Protein AF-A0A7R8CBG5-F1 (afdb_monomer)

Nearest PDB structures (foldseek):
  3wi6-assembly1_B  TM=8.043E-01  e=3.308E-01  Homo sapiens
  2wel-assembly1_A  TM=5.755E-01  e=1.445E-01  Homo sapiens
  4qp2-assembly1_A  TM=6.577E-01  e=1.183E+00  Homo sapiens
  4qp6-assembly1_A  TM=4.883E-01  e=2.385E+00  Homo sapiens
  5nzz-assembly4_G  TM=4.350E-01  e=2.238E+00  Mus musculus

Organism: Lepeophtheirus salmonis (NCBI:txid72036)

Solvent-accessible surface area (backbone atoms only — not comparable to full-atom values): 6824 Å² total; per-residue (Å²): 117,71,66,60,57,51,52,54,47,35,64,76,66,63,68,75,84,74,61,78,51,89,94,57,51,71,54,68,52,54,54,50,53,52,52,37,61,63,38,83,54,74,87,78,25,60,47,71,80,56,53,65,69,34,79,72,40,64,85,65,84,54,82,91,52,55,88,76,52,87,69,98,72,76,90,81,67,91,49,98,81,56,52,71,92,40,62,74,57,28,64,77,68,74,47,90,71,79,74,81,86,126

Secondary structure (DSSP, 8-state):
-HHHHHHHHHHHTT-PPPP-STTTPPPHHHHHHHHHHS-SSTTTS--HHHHTTSGGGTT---STTGGGSPPS-----SSTT--TT-HHHHHHTT--------

pLDDT: mean 87.2, std 12.93, range [38.97, 98.19]

Radius of gyration: 19.26 Å; Cα contacts (8 Å, |Δi|>4): 47; chains: 1; bounding box: 40×36×47 Å

Mean predicted aligned error: 7.71 Å

InterPro domains:
  IPR000961 AGC-kinase, C-terminal [PS51285] (59-102)
  IPR011009 Protein kinase-like domain superfamily [SSF56112] (8-94)
  IPR050236 Serine/threonine-protein kinases, AGC [PTHR24356] (8-87)

Sequence (102 aa):
MKHLKLCLKNILELRLEWPEEENEVLPDEVIHAITSLLTLDPSARAKFPELKQMPLF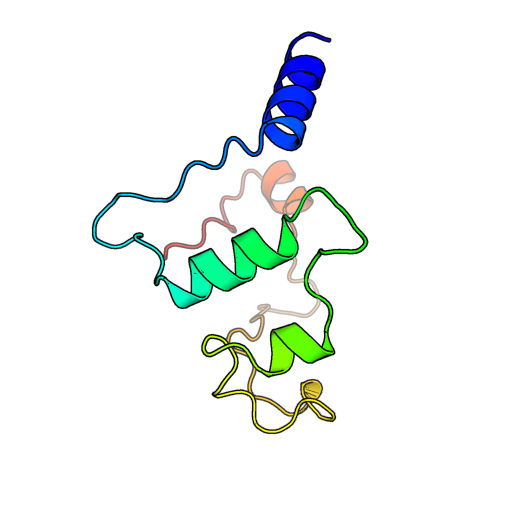KDIKNWDNLQESETPFVPQPDNEHDTGYFESRNHLQHLKVSQFDI

Foldseek 3Di:
DVVVVVVVVCLVVVVDDADPPPVRHDDPLVVVLVVLQSDPPPVSRDDPVRSCPGPVNVVVPDPPPPVPDDDPDDDDAPDPPGCLVPVVVCVVVVHDSPPDDD

Structure (mmCIF, N/CA/C/O backbone):
data_AF-A0A7R8CBG5-F1
#
_entry.id   AF-A0A7R8CBG5-F1
#
loop_
_atom_site.group_PDB
_atom_site.id
_atom_site.type_symbol
_atom_site.label_atom_id
_atom_site.label_alt_id
_atom_site.label_comp_id
_atom_site.label_asym_id
_atom_site.label_entity_id
_atom_site.label_seq_id
_atom_site.pdbx_PDB_ins_code
_atom_site.Cartn_x
_atom_site.Cartn_y
_atom_site.Cartn_z
_atom_site.occupancy
_atom_site.B_iso_or_equiv
_atom_site.auth_seq_id
_atom_site.auth_comp_id
_atom_site.auth_asym_id
_atom_site.auth_atom_id
_atom_site.pdbx_PDB_model_num
ATOM 1 N N . MET A 1 1 ? -18.402 20.738 -4.546 1.00 62.00 1 MET A N 1
ATOM 2 C CA . MET A 1 1 ? -18.549 20.586 -3.073 1.00 62.00 1 MET A CA 1
ATOM 3 C C . MET A 1 1 ? -19.195 19.272 -2.609 1.00 62.00 1 MET A C 1
ATOM 5 O O . MET A 1 1 ? -18.726 18.741 -1.613 1.00 62.00 1 MET A O 1
ATOM 9 N N . LYS A 1 2 ? -20.239 18.724 -3.262 1.00 71.81 2 LYS A N 1
ATOM 10 C CA . LYS A 1 2 ? -20.901 17.471 -2.815 1.00 71.81 2 LYS A CA 1
ATOM 11 C C . LYS A 1 2 ? -19.990 16.227 -2.857 1.00 71.81 2 LYS A C 1
ATOM 13 O O . LYS A 1 2 ? -19.988 15.460 -1.903 1.00 71.81 2 LYS A O 1
ATOM 18 N N . HIS A 1 3 ? -19.164 16.083 -3.896 1.00 76.31 3 HIS A N 1
ATOM 19 C CA . HIS A 1 3 ? -18.261 14.932 -4.064 1.00 76.31 3 HIS A CA 1
ATOM 20 C C . HIS A 1 3 ? -17.185 14.821 -2.971 1.00 76.31 3 HIS A C 1
ATOM 22 O O . HIS A 1 3 ? -16.938 13.733 -2.466 1.00 76.31 3 HIS A O 1
ATOM 28 N N . LEU A 1 4 ? -16.614 15.948 -2.527 1.00 84.56 4 LEU A N 1
ATOM 29 C CA . LEU A 1 4 ? -15.628 15.956 -1.439 1.00 84.56 4 LEU A CA 1
ATOM 30 C C . LEU A 1 4 ? -16.234 15.481 -0.111 1.00 84.56 4 LEU A C 1
ATOM 32 O O . LEU A 1 4 ? -15.621 14.699 0.606 1.00 84.56 4 LEU A O 1
ATOM 36 N N . LYS A 1 5 ? -17.461 15.920 0.198 1.00 87.19 5 LYS A N 1
ATOM 37 C CA . LYS A 1 5 ? -18.168 15.488 1.413 1.00 87.19 5 LYS A CA 1
ATOM 38 C C . LYS A 1 5 ? -18.434 13.982 1.413 1.00 87.19 5 LYS A C 1
ATOM 40 O O . LYS A 1 5 ? -18.320 13.358 2.459 1.00 87.19 5 LYS A O 1
ATOM 45 N N . LEU A 1 6 ? -18.770 13.415 0.253 1.00 89.12 6 LEU A N 1
ATOM 46 C CA . LEU A 1 6 ? -18.974 11.974 0.110 1.00 89.12 6 LEU A CA 1
ATOM 47 C C . LEU A 1 6 ? -17.663 11.197 0.293 1.00 89.12 6 LEU A C 1
ATOM 49 O O . LEU A 1 6 ? -17.637 10.242 1.056 1.00 89.12 6 LEU A O 1
ATOM 53 N N . CYS A 1 7 ? -16.571 11.647 -0.330 1.00 88.81 7 CYS A N 1
ATOM 54 C CA . CYS A 1 7 ? -15.258 11.013 -0.189 1.00 88.81 7 CYS A CA 1
ATOM 55 C C . CYS A 1 7 ? -14.796 10.963 1.278 1.00 88.81 7 CYS A C 1
ATOM 57 O O . CYS A 1 7 ? -14.468 9.898 1.794 1.00 88.81 7 CYS A O 1
ATOM 59 N N . LEU A 1 8 ? -14.869 12.095 1.987 1.00 92.88 8 LEU A N 1
ATOM 60 C CA . LEU A 1 8 ? -14.508 12.154 3.407 1.00 92.88 8 LEU A CA 1
ATOM 61 C C . LEU A 1 8 ? -15.387 11.239 4.265 1.00 92.88 8 LEU A C 1
ATOM 63 O O . LEU A 1 8 ? -14.884 10.582 5.171 1.00 92.88 8 LEU A O 1
ATOM 67 N N . LYS A 1 9 ? -16.688 11.168 3.963 1.00 94.75 9 LYS A N 1
ATOM 68 C CA . LYS A 1 9 ? -17.603 10.254 4.648 1.00 94.75 9 LYS A CA 1
ATOM 69 C C . LYS A 1 9 ? -17.188 8.794 4.444 1.00 94.75 9 LYS A C 1
ATOM 71 O O . LYS A 1 9 ? -17.140 8.056 5.418 1.00 94.75 9 LYS A O 1
ATOM 76 N N . ASN A 1 10 ? -16.848 8.397 3.218 1.00 94.19 10 ASN A N 1
ATOM 77 C CA . ASN A 1 10 ? -16.421 7.027 2.923 1.00 94.19 10 ASN A CA 1
ATOM 78 C C . ASN A 1 10 ? -15.148 6.647 3.688 1.00 94.19 10 ASN A C 1
ATOM 80 O O . ASN A 1 10 ? -15.085 5.552 4.238 1.00 94.19 10 ASN A O 1
ATOM 84 N N . ILE A 1 11 ? -14.177 7.564 3.776 1.00 94.38 11 ILE A N 1
ATOM 85 C CA . ILE A 1 11 ? -12.936 7.361 4.538 1.00 94.38 11 ILE A CA 1
ATOM 86 C C . ILE A 1 11 ? -13.243 7.164 6.027 1.00 94.38 11 ILE A C 1
ATOM 88 O O . ILE A 1 11 ? -12.772 6.208 6.634 1.00 94.38 11 ILE A O 1
ATOM 92 N N . LEU A 1 12 ? -14.041 8.059 6.616 1.00 94.81 12 LEU A N 1
ATOM 93 C CA . LEU A 1 12 ? -14.350 8.021 8.049 1.00 94.81 12 LEU A CA 1
ATOM 94 C C . LEU A 1 12 ? -15.219 6.820 8.441 1.00 94.81 12 LEU A C 1
ATOM 96 O O . LEU A 1 12 ? -15.119 6.341 9.565 1.00 94.81 12 LEU A O 1
ATOM 100 N N . GLU A 1 13 ? -16.063 6.339 7.530 1.00 95.38 13 GLU A N 1
ATOM 101 C CA . GLU A 1 13 ? -16.918 5.166 7.742 1.00 95.38 13 GLU A CA 1
ATOM 102 C C . GLU A 1 13 ? -16.260 3.850 7.295 1.00 95.38 13 GLU A C 1
ATOM 104 O O . GLU A 1 13 ? -16.904 2.810 7.392 1.00 95.38 13 GLU A O 1
ATOM 109 N N . LEU A 1 14 ? -15.013 3.880 6.800 1.00 93.88 14 LEU A N 1
ATOM 110 C CA . LEU A 1 14 ? -14.315 2.725 6.218 1.00 93.88 14 LEU A CA 1
ATOM 111 C C . LEU A 1 14 ? -15.187 1.945 5.218 1.00 93.88 14 LEU A C 1
ATOM 113 O O . LEU A 1 14 ? -15.215 0.714 5.225 1.00 93.88 14 LEU A O 1
ATOM 117 N N . ARG A 1 15 ? -15.918 2.659 4.353 1.00 94.06 15 ARG A N 1
ATOM 118 C CA . ARG A 1 15 ? -16.713 2.034 3.286 1.00 94.06 15 ARG A CA 1
ATOM 119 C C . ARG A 1 15 ? -15.787 1.512 2.192 1.00 94.06 15 ARG A C 1
ATOM 121 O O . ARG A 1 15 ? -15.570 2.191 1.191 1.00 94.06 15 ARG A O 1
ATOM 128 N N . LEU A 1 16 ? -15.216 0.340 2.437 1.00 91.62 16 LEU A N 1
ATOM 129 C CA . LEU A 1 16 ? -14.404 -0.408 1.490 1.00 91.62 16 LEU A CA 1
ATOM 130 C C . LEU A 1 16 ? -15.306 -1.368 0.721 1.00 91.62 16 LEU A C 1
ATOM 132 O O . LEU A 1 16 ? -16.095 -2.099 1.318 1.00 91.62 16 LEU A O 1
ATOM 136 N N . GLU A 1 17 ? -15.175 -1.346 -0.597 1.00 91.44 17 GLU A N 1
ATOM 137 C CA . GLU A 1 17 ? -15.757 -2.337 -1.494 1.00 91.44 17 GLU A CA 1
ATOM 138 C C . GLU A 1 17 ? -14.615 -3.263 -1.907 1.00 91.44 17 GLU A C 1
ATOM 140 O O . GLU A 1 17 ? -13.584 -2.798 -2.397 1.00 91.44 17 GLU A O 1
ATOM 145 N N . TRP A 1 18 ? -14.764 -4.554 -1.630 1.00 92.94 18 TRP A N 1
ATOM 146 C CA . TRP A 1 18 ? -13.790 -5.560 -2.036 1.00 92.94 18 TRP A CA 1
ATOM 147 C C . TRP A 1 18 ? -14.214 -6.158 -3.374 1.00 92.94 18 TRP A C 1
ATOM 149 O O . TRP A 1 18 ? -15.417 -6.287 -3.604 1.00 92.94 18 TRP A O 1
ATOM 159 N N . PRO A 1 19 ? -13.270 -6.532 -4.251 1.00 93.25 19 PRO A N 1
ATOM 160 C CA . PRO A 1 19 ? -13.615 -7.250 -5.468 1.00 93.25 19 PRO A CA 1
ATOM 161 C C . PRO A 1 19 ? -14.286 -8.585 -5.119 1.00 93.25 19 PRO A C 1
ATOM 163 O O . PRO A 1 19 ? -13.759 -9.359 -4.318 1.00 93.25 19 PRO A O 1
ATOM 166 N N . GLU A 1 20 ? -15.454 -8.837 -5.708 1.00 89.38 20 GLU A N 1
ATOM 167 C CA . GLU A 1 20 ? -16.231 -10.072 -5.512 1.00 89.38 20 GLU A CA 1
ATOM 168 C C . GLU A 1 20 ? -16.207 -10.981 -6.753 1.00 89.38 20 GLU A C 1
ATOM 170 O O . GLU A 1 20 ? -16.683 -12.115 -6.700 1.00 89.38 20 GLU A O 1
ATOM 175 N N . GLU A 1 21 ? -15.663 -10.501 -7.877 1.00 91.31 21 GLU A N 1
ATOM 176 C CA . GLU A 1 21 ? -15.538 -11.293 -9.101 1.00 91.31 21 GLU A CA 1
ATOM 177 C C . GLU A 1 21 ? -14.541 -12.438 -8.892 1.00 91.31 21 GLU A C 1
ATOM 179 O O . GLU A 1 21 ? -13.465 -12.230 -8.342 1.00 91.31 21 GLU A O 1
ATOM 184 N N . GLU A 1 22 ? -14.885 -13.652 -9.337 1.00 78.62 22 GLU A N 1
ATOM 185 C CA . GLU A 1 22 ? -14.185 -14.901 -8.977 1.00 78.62 22 GLU A CA 1
ATOM 186 C C . GLU A 1 22 ? -12.666 -14.871 -9.240 1.00 78.62 22 GLU A C 1
ATOM 188 O O . GLU A 1 22 ? -11.900 -15.446 -8.471 1.00 78.62 22 GLU A O 1
ATOM 193 N N . ASN A 1 23 ? -12.222 -14.150 -10.275 1.00 80.62 23 ASN A N 1
ATOM 194 C CA . ASN A 1 23 ? -10.803 -14.008 -10.627 1.00 80.62 23 ASN A CA 1
ATOM 195 C C . ASN A 1 23 ? -10.114 -12.783 -9.995 1.00 80.62 23 ASN A C 1
ATOM 197 O O . ASN A 1 23 ? -8.915 -12.595 -10.185 1.00 80.62 23 ASN A O 1
ATOM 201 N N . GLU A 1 24 ? -10.852 -11.956 -9.256 1.00 87.31 24 GLU A N 1
ATOM 202 C CA . GLU A 1 24 ? -10.366 -10.725 -8.624 1.00 87.31 24 GLU A CA 1
ATOM 203 C C . GLU A 1 24 ? -10.457 -10.764 -7.091 1.00 87.31 24 GLU A C 1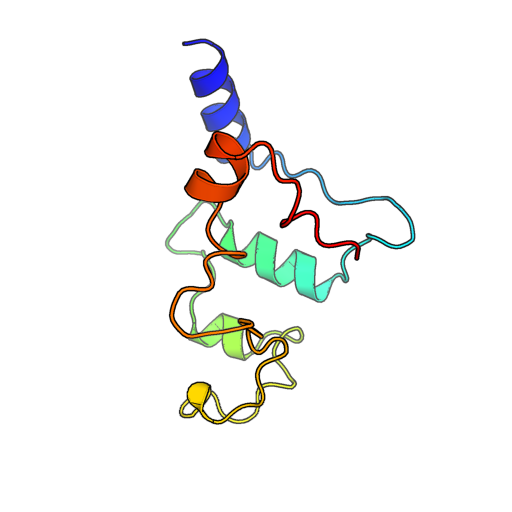
ATOM 205 O O . GLU A 1 24 ? -9.915 -9.878 -6.423 1.00 87.31 24 GLU A O 1
ATOM 210 N N . VAL A 1 25 ? -11.113 -11.786 -6.517 1.00 92.94 25 VAL A N 1
ATOM 211 C CA . VAL A 1 25 ? -11.227 -11.955 -5.061 1.00 92.94 25 VAL A CA 1
ATOM 212 C C . VAL A 1 25 ? -9.840 -11.972 -4.426 1.00 92.94 25 VAL A C 1
ATOM 214 O O . VAL A 1 25 ? -8.979 -12.797 -4.742 1.00 92.94 25 VAL A O 1
ATOM 217 N N . LEU A 1 26 ? -9.635 -11.061 -3.477 1.00 94.69 26 LEU A N 1
ATOM 218 C CA . LEU A 1 26 ? -8.367 -10.937 -2.775 1.00 94.69 26 LEU A CA 1
ATOM 219 C C . LEU A 1 26 ? -8.240 -12.011 -1.680 1.00 94.69 26 LEU A C 1
ATOM 221 O O . LEU A 1 26 ? -9.191 -12.228 -0.927 1.00 94.69 26 LEU A O 1
ATOM 225 N N . PRO A 1 27 ? -7.058 -12.632 -1.515 1.00 95.06 27 PRO A N 1
ATOM 226 C CA . PRO A 1 27 ? -6.795 -13.535 -0.399 1.00 95.06 27 PRO A CA 1
ATOM 227 C C . PRO A 1 27 ? -6.981 -12.862 0.970 1.00 95.06 27 PRO A C 1
ATOM 229 O O . PRO A 1 27 ? -6.649 -11.687 1.144 1.00 95.06 27 PRO A O 1
ATOM 232 N N . ASP A 1 28 ? -7.395 -13.628 1.983 1.00 95.88 28 ASP A N 1
ATOM 233 C CA . ASP A 1 28 ? -7.611 -13.126 3.352 1.00 95.88 28 ASP A CA 1
ATOM 234 C C . ASP A 1 28 ? -6.384 -12.409 3.936 1.00 95.88 28 ASP A C 1
ATOM 236 O O . ASP A 1 28 ? -6.512 -11.408 4.638 1.00 95.88 28 ASP A O 1
ATOM 240 N N . GLU A 1 29 ? -5.176 -12.888 3.631 1.00 96.88 29 GLU A N 1
ATOM 241 C CA . GLU A 1 29 ? -3.923 -12.268 4.077 1.00 96.88 29 GLU A CA 1
ATOM 242 C C . GLU A 1 29 ? -3.693 -10.874 3.466 1.00 96.88 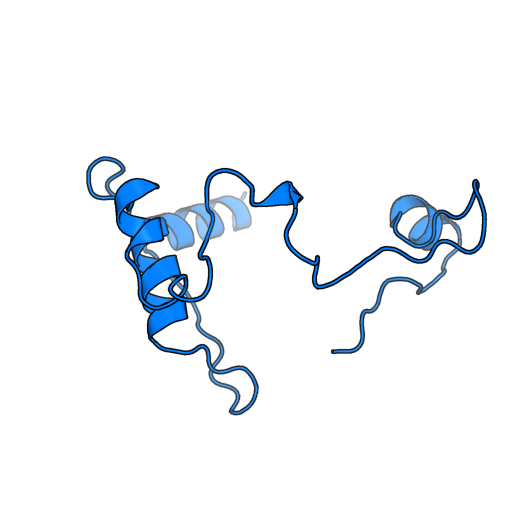29 GLU A C 1
ATOM 244 O O . GLU A 1 29 ? -3.144 -9.995 4.136 1.00 96.88 29 GLU A O 1
ATOM 249 N N . VAL A 1 30 ? -4.185 -10.637 2.244 1.00 96.62 30 VAL A N 1
ATOM 250 C CA . VAL A 1 30 ? -4.182 -9.322 1.584 1.00 96.62 30 VAL A CA 1
ATOM 251 C C . VAL A 1 30 ? -5.195 -8.400 2.258 1.00 96.62 30 VAL A C 1
ATOM 253 O O . VAL A 1 30 ? -4.843 -7.292 2.668 1.00 96.62 30 VAL A O 1
ATOM 256 N N . ILE A 1 31 ? -6.431 -8.873 2.447 1.00 96.56 31 ILE A N 1
ATOM 257 C CA . ILE A 1 31 ? -7.488 -8.125 3.144 1.00 96.56 31 ILE A CA 1
ATOM 258 C C . ILE A 1 31 ? -7.040 -7.748 4.560 1.00 96.56 31 ILE A C 1
ATOM 260 O O . ILE A 1 31 ? -7.212 -6.606 4.994 1.00 96.56 31 ILE A O 1
ATOM 264 N N . HIS A 1 32 ? -6.413 -8.678 5.279 1.00 97.19 32 HIS A N 1
ATOM 265 C CA . HIS A 1 32 ? -5.902 -8.452 6.625 1.00 97.19 32 HIS A CA 1
ATOM 266 C C . HIS A 1 32 ? -4.819 -7.367 6.659 1.00 97.19 32 HIS A C 1
ATOM 268 O O . HIS A 1 32 ? -4.874 -6.471 7.505 1.00 97.19 32 HIS A O 1
ATOM 274 N N . ALA A 1 33 ? -3.858 -7.396 5.734 1.00 97.94 33 ALA A N 1
ATOM 275 C CA . ALA A 1 33 ? -2.816 -6.377 5.671 1.00 97.94 33 ALA A CA 1
ATOM 276 C C . ALA A 1 33 ? -3.396 -4.988 5.351 1.00 97.94 33 ALA A C 1
ATOM 278 O O . ALA A 1 33 ? -3.067 -4.010 6.027 1.00 97.94 33 ALA A O 1
ATOM 279 N N . ILE A 1 34 ? -4.308 -4.902 4.373 1.00 97.25 34 ILE A N 1
ATOM 280 C CA . ILE A 1 34 ? -4.952 -3.640 3.985 1.00 97.25 34 ILE A CA 1
ATOM 281 C C . ILE A 1 34 ? -5.779 -3.080 5.145 1.00 97.25 34 ILE A C 1
ATOM 283 O O . ILE A 1 34 ? -5.610 -1.922 5.519 1.00 97.25 34 ILE A O 1
ATOM 287 N N . THR A 1 35 ? -6.643 -3.889 5.759 1.00 97.00 35 THR A N 1
ATOM 288 C CA . THR A 1 35 ? -7.481 -3.438 6.884 1.00 97.00 35 THR A CA 1
ATOM 289 C C . THR A 1 35 ? -6.643 -2.984 8.078 1.00 97.00 35 THR A C 1
ATOM 291 O O . THR A 1 35 ? -6.949 -1.953 8.673 1.00 97.00 35 THR A O 1
ATOM 294 N N . SER A 1 36 ? -5.533 -3.669 8.367 1.00 97.75 36 SER A N 1
ATOM 295 C CA . SER A 1 36 ? -4.603 -3.289 9.439 1.00 97.75 36 SER A CA 1
ATOM 296 C C . SER A 1 36 ? -3.893 -1.950 9.180 1.00 97.75 36 SER A C 1
ATOM 298 O O . SER A 1 36 ? -3.634 -1.183 10.113 1.00 97.75 36 SER A O 1
ATOM 300 N N . LEU A 1 37 ? -3.594 -1.643 7.912 1.00 97.62 37 LEU A N 1
ATOM 301 C CA . LEU A 1 37 ? -3.043 -0.353 7.480 1.00 97.62 37 LEU A CA 1
ATOM 302 C C . LEU A 1 37 ? -4.095 0.766 7.466 1.00 97.62 37 LEU A C 1
ATOM 304 O O . LEU A 1 37 ? -3.756 1.932 7.670 1.00 97.62 37 LEU A O 1
ATOM 308 N N . LEU A 1 38 ? -5.364 0.427 7.240 1.00 97.12 38 LEU A N 1
ATOM 309 C CA . LEU A 1 38 ? -6.480 1.374 7.185 1.00 97.12 38 LE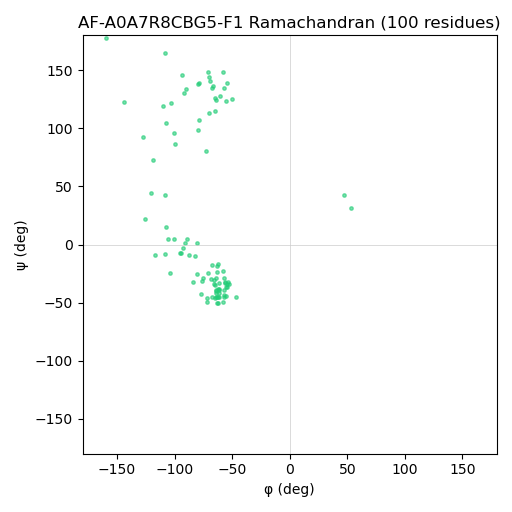U A CA 1
ATOM 310 C C . LEU A 1 38 ? -7.147 1.626 8.546 1.00 97.12 38 LEU A C 1
ATOM 312 O O . LEU A 1 38 ? -8.114 2.384 8.616 1.00 97.12 38 LEU A O 1
ATOM 316 N N . THR A 1 39 ? -6.618 1.065 9.637 1.00 97.50 39 THR A N 1
ATOM 317 C CA . THR A 1 39 ? -7.085 1.345 11.001 1.00 97.50 39 THR A CA 1
ATOM 318 C C . THR A 1 39 ? -7.175 2.854 11.260 1.00 97.50 39 THR A C 1
ATOM 320 O O . THR A 1 39 ? -6.204 3.608 11.080 1.00 97.50 39 THR A O 1
ATOM 323 N N . LEU A 1 40 ? -8.368 3.294 11.686 1.00 96.06 40 LEU A N 1
ATOM 324 C CA . LEU A 1 40 ? -8.693 4.708 11.897 1.00 96.06 40 LEU A CA 1
ATOM 325 C C . LEU A 1 40 ? -7.838 5.337 12.995 1.00 96.06 40 LEU A C 1
ATOM 327 O O . LEU A 1 40 ? -7.317 6.431 12.791 1.00 96.06 40 LEU A O 1
ATOM 331 N N . ASP A 1 41 ? -7.676 4.643 14.124 1.00 97.06 41 ASP A N 1
ATOM 332 C CA . ASP A 1 41 ? -6.784 5.071 15.199 1.00 97.06 41 ASP A CA 1
ATOM 333 C C . ASP A 1 41 ? -5.319 4.920 14.749 1.00 97.06 41 ASP A C 1
ATOM 335 O O . ASP A 1 41 ? -4.839 3.794 14.586 1.00 97.06 41 ASP A O 1
ATOM 339 N N . PRO A 1 42 ? -4.570 6.025 14.571 1.00 96.75 42 PRO A N 1
ATOM 340 C CA . PRO A 1 42 ? -3.178 5.958 14.137 1.00 96.75 42 PRO A CA 1
ATOM 341 C C . PRO A 1 42 ? -2.266 5.231 15.131 1.00 96.75 42 PRO A C 1
ATOM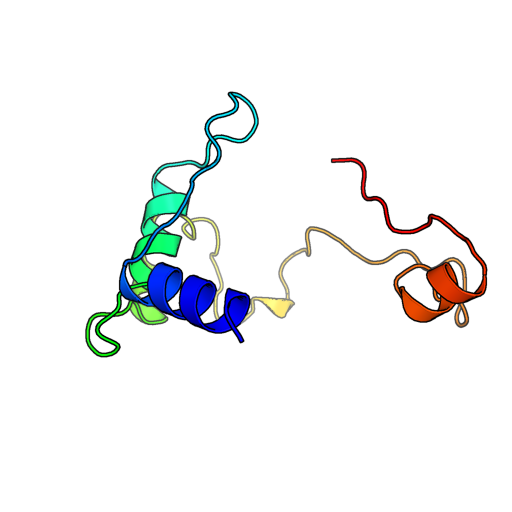 343 O O . PRO A 1 42 ? -1.207 4.746 14.737 1.00 96.75 42 PRO A O 1
ATOM 346 N N . SER A 1 43 ? -2.640 5.170 16.413 1.00 97.25 43 SER A N 1
ATOM 347 C CA . SER A 1 43 ? -1.850 4.489 17.440 1.00 97.25 43 SER A CA 1
ATOM 348 C C . SER A 1 43 ? -1.973 2.964 17.363 1.00 97.25 43 SER A C 1
ATOM 350 O O . SER A 1 43 ? -0.991 2.274 17.642 1.00 97.25 43 SER A O 1
ATOM 352 N N . ALA A 1 44 ? -3.134 2.471 16.918 1.00 97.31 44 ALA A N 1
ATOM 353 C CA . ALA A 1 44 ? -3.441 1.057 16.703 1.00 97.31 44 ALA A CA 1
ATOM 354 C C . ALA A 1 44 ? -3.197 0.588 15.256 1.00 97.31 44 ALA A C 1
ATOM 356 O O . ALA A 1 44 ? -3.326 -0.597 14.956 1.00 97.31 44 ALA A O 1
ATOM 357 N N . ARG A 1 45 ? -2.882 1.509 14.338 1.00 98.19 45 ARG A N 1
ATOM 358 C CA . ARG A 1 45 ? -2.571 1.190 12.942 1.00 98.19 45 ARG A CA 1
ATOM 359 C C . ARG A 1 45 ? -1.274 0.406 12.832 1.00 98.19 45 ARG A C 1
ATOM 361 O O . ARG A 1 45 ? -0.277 0.786 13.450 1.00 98.19 45 ARG A O 1
ATOM 368 N N . ALA A 1 46 ? -1.293 -0.625 11.986 1.00 98.00 46 ALA A N 1
ATOM 369 C CA . ALA A 1 46 ? -0.146 -1.494 11.806 1.00 98.00 46 ALA A CA 1
ATOM 370 C C . ALA A 1 46 ? 1.104 -0.716 11.377 1.00 98.00 46 ALA A C 1
ATOM 372 O O . ALA A 1 46 ? 1.068 0.137 10.483 1.00 98.00 46 ALA A O 1
ATOM 373 N N . LYS A 1 47 ? 2.223 -1.032 12.022 1.00 97.69 47 LYS A N 1
ATOM 374 C CA . LYS A 1 47 ? 3.541 -0.443 11.775 1.00 97.69 47 LYS A CA 1
ATOM 375 C C . LYS A 1 47 ? 4.452 -1.451 11.100 1.00 97.69 47 LYS A C 1
ATOM 377 O O . LYS A 1 47 ? 4.224 -2.656 11.131 1.00 97.69 47 LYS A O 1
ATOM 382 N N . PHE A 1 48 ? 5.557 -0.957 10.552 1.00 95.44 48 PHE A N 1
ATOM 383 C CA . PHE A 1 48 ? 6.528 -1.780 9.831 1.00 95.44 48 PHE A CA 1
ATOM 384 C C . PHE A 1 48 ? 6.932 -3.090 10.545 1.00 95.44 48 PHE A C 1
ATOM 386 O O . PHE A 1 48 ? 6.908 -4.130 9.890 1.00 95.44 48 PHE A O 1
ATOM 393 N N . PRO A 1 49 ? 7.234 -3.122 11.862 1.00 95.69 49 PRO A N 1
ATOM 394 C CA . PRO A 1 49 ? 7.582 -4.376 12.537 1.00 95.69 49 PRO A CA 1
ATOM 395 C C . PRO A 1 49 ? 6.471 -5.431 12.528 1.00 95.69 49 PRO A C 1
ATOM 397 O O . PRO A 1 49 ? 6.777 -6.620 12.491 1.00 95.69 49 PRO A O 1
ATOM 400 N N . GLU A 1 50 ? 5.209 -5.007 12.571 1.00 96.25 50 GLU A N 1
ATOM 401 C CA . GLU A 1 50 ? 4.037 -5.888 12.541 1.00 96.25 50 GLU A CA 1
ATOM 402 C C . GLU A 1 50 ? 3.787 -6.381 11.114 1.00 96.25 50 GLU A C 1
ATOM 404 O O . GLU A 1 50 ? 3.586 -7.574 10.910 1.00 96.25 50 GLU A O 1
ATOM 409 N N . LEU A 1 51 ? 3.909 -5.492 10.119 1.00 95.50 51 LEU A N 1
ATOM 410 C CA . LEU A 1 51 ? 3.776 -5.848 8.702 1.00 95.50 51 LEU A CA 1
ATOM 411 C C . LEU A 1 51 ? 4.770 -6.943 8.306 1.00 95.50 51 LEU A C 1
ATOM 413 O O . LEU A 1 51 ? 4.373 -7.929 7.698 1.00 95.50 51 LEU A O 1
ATOM 417 N N . LYS A 1 52 ? 6.039 -6.839 8.723 1.00 95.31 52 LYS A N 1
ATOM 418 C CA . LYS A 1 52 ? 7.065 -7.857 8.424 1.00 95.31 52 LYS A CA 1
ATOM 419 C C . LYS A 1 52 ? 6.719 -9.267 8.913 1.00 95.31 52 LYS A C 1
ATOM 421 O O . LYS A 1 52 ? 7.296 -10.231 8.425 1.00 95.31 52 LYS A O 1
ATOM 426 N N . GLN A 1 53 ? 5.840 -9.382 9.906 1.00 95.44 53 GLN A N 1
ATOM 427 C CA . GLN A 1 53 ? 5.435 -10.655 10.502 1.00 95.44 53 GLN A CA 1
ATOM 428 C C . GLN A 1 53 ? 4.149 -11.218 9.880 1.00 95.44 53 GLN A C 1
ATOM 430 O O . GLN A 1 53 ? 3.763 -12.339 10.207 1.00 95.44 53 GLN A O 1
ATOM 435 N N . MET A 1 54 ? 3.470 -10.465 9.009 1.00 97.56 54 MET A N 1
ATOM 436 C CA . MET A 1 54 ? 2.223 -10.918 8.398 1.00 97.56 54 MET A CA 1
ATOM 437 C C . MET A 1 54 ? 2.474 -12.050 7.389 1.00 97.56 54 MET A C 1
ATOM 439 O O . MET A 1 54 ? 3.456 -11.990 6.643 1.00 97.56 54 MET A O 1
ATOM 443 N N . PRO A 1 55 ? 1.557 -13.034 7.285 1.00 96.88 55 PRO A N 1
ATOM 444 C CA . PRO A 1 55 ? 1.657 -14.125 6.313 1.00 96.88 55 PRO A CA 1
ATOM 445 C C . PRO A 1 55 ? 1.853 -13.653 4.870 1.00 96.88 55 PRO A C 1
ATOM 447 O O . PRO A 1 55 ? 2.613 -14.274 4.130 1.00 96.88 55 PRO A O 1
ATOM 450 N N . LEU A 1 56 ? 1.247 -12.514 4.516 1.00 97.31 56 LEU A N 1
ATOM 451 C CA . LEU A 1 56 ? 1.361 -11.892 3.197 1.00 97.31 56 LEU A CA 1
ATOM 452 C C . LEU A 1 56 ? 2.816 -11.651 2.764 1.00 97.31 56 LEU A C 1
ATOM 454 O O . LEU A 1 56 ? 3.133 -11.745 1.584 1.00 97.31 56 LEU A O 1
ATOM 458 N N . PHE A 1 57 ? 3.712 -11.344 3.706 1.00 95.06 57 PHE A N 1
ATOM 459 C CA . PHE A 1 57 ? 5.098 -10.982 3.404 1.00 95.06 57 PHE A CA 1
ATOM 460 C C . PHE A 1 57 ? 6.109 -12.074 3.773 1.00 95.06 57 PHE A C 1
ATOM 462 O O . PHE A 1 57 ? 7.311 -11.811 3.816 1.00 95.06 57 PHE A O 1
ATOM 469 N N . LYS A 1 58 ? 5.648 -13.307 4.026 1.00 93.88 58 LYS A N 1
ATOM 470 C CA . LYS A 1 58 ? 6.495 -14.437 4.457 1.00 93.88 58 LYS A CA 1
ATOM 471 C C . LYS A 1 58 ? 7.646 -14.755 3.495 1.00 93.88 58 LYS A C 1
ATOM 473 O O . LYS A 1 58 ? 8.685 -15.251 3.928 1.00 93.88 58 LYS A O 1
ATOM 478 N N . ASP A 1 59 ? 7.469 -14.464 2.207 1.00 92.06 59 ASP A N 1
ATOM 479 C CA . ASP A 1 59 ? 8.458 -14.757 1.167 1.00 92.06 59 ASP A CA 1
ATOM 480 C C . ASP A 1 59 ? 9.558 -13.686 1.073 1.00 92.06 59 ASP A C 1
ATOM 482 O O . ASP A 1 59 ? 10.601 -13.908 0.452 1.00 92.06 59 ASP A O 1
ATOM 486 N N . ILE A 1 60 ? 9.390 -12.551 1.763 1.00 92.00 60 ILE A N 1
ATOM 487 C CA . ILE A 1 60 ? 10.421 -11.521 1.886 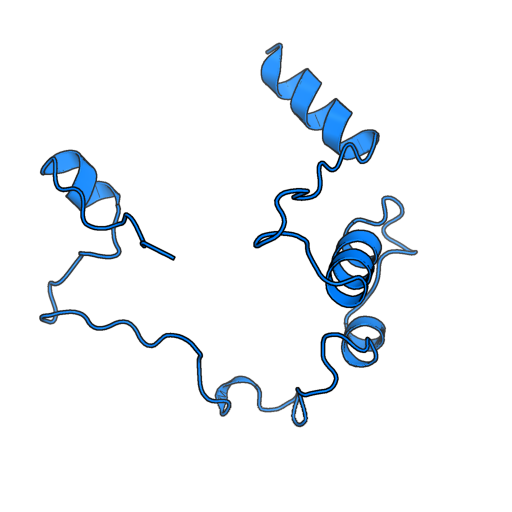1.00 92.00 60 ILE A CA 1
ATOM 488 C C . ILE A 1 60 ? 11.426 -11.946 2.959 1.00 92.00 60 ILE A C 1
ATOM 490 O O . ILE A 1 60 ? 11.227 -11.764 4.161 1.00 92.00 60 ILE A O 1
ATOM 494 N N . LYS A 1 61 ? 12.548 -12.510 2.504 1.00 85.88 61 LYS A N 1
ATOM 495 C CA . LYS A 1 61 ? 13.605 -13.041 3.381 1.00 85.88 61 LYS A CA 1
ATOM 496 C C . LYS A 1 61 ? 14.589 -11.982 3.872 1.00 85.88 61 LYS A C 1
ATOM 498 O O . LYS A 1 61 ? 15.117 -12.116 4.972 1.00 85.88 61 LYS A O 1
ATOM 503 N N . ASN A 1 62 ? 14.858 -10.957 3.064 1.00 91.00 62 ASN A N 1
ATOM 504 C CA . ASN A 1 62 ? 15.840 -9.921 3.376 1.00 91.00 62 ASN A CA 1
ATOM 505 C C . ASN A 1 62 ? 15.219 -8.527 3.241 1.00 91.00 62 ASN A C 1
ATOM 507 O O . ASN A 1 62 ? 15.212 -7.931 2.168 1.00 91.00 62 ASN A O 1
ATOM 511 N N . TRP A 1 63 ? 14.699 -8.020 4.357 1.00 92.00 63 TRP A N 1
ATOM 512 C CA . TRP A 1 63 ? 14.109 -6.684 4.435 1.00 92.00 63 TRP A CA 1
ATOM 513 C C . TRP A 1 63 ? 15.142 -5.557 4.349 1.00 92.00 63 TRP A C 1
ATOM 515 O O . TRP A 1 63 ? 14.783 -4.451 3.955 1.00 92.00 63 TRP A O 1
ATOM 525 N N . ASP A 1 64 ? 16.400 -5.829 4.705 1.00 92.94 64 ASP A N 1
ATOM 526 C CA . ASP A 1 64 ? 17.466 -4.823 4.709 1.00 92.94 64 ASP A CA 1
ATOM 527 C C . ASP A 1 64 ? 18.036 -4.597 3.297 1.00 92.94 64 ASP A C 1
ATOM 529 O O . ASP A 1 64 ? 18.495 -3.497 2.991 1.00 92.94 64 ASP A O 1
ATOM 533 N N . ASN A 1 65 ? 17.925 -5.598 2.409 1.00 91.19 65 ASN A N 1
ATOM 534 C CA . ASN A 1 65 ? 18.364 -5.506 1.012 1.00 91.19 65 ASN A CA 1
ATOM 535 C C . ASN A 1 65 ? 17.238 -5.727 -0.009 1.00 91.19 65 ASN A C 1
ATOM 537 O O . ASN A 1 65 ? 17.421 -6.427 -1.006 1.00 91.19 65 ASN A O 1
ATOM 541 N N . LEU A 1 66 ? 16.068 -5.122 0.202 1.00 90.75 66 LEU A N 1
ATOM 542 C CA . LEU A 1 66 ? 14.954 -5.234 -0.748 1.00 90.75 66 LEU A CA 1
ATOM 543 C C . LEU A 1 66 ? 15.327 -4.791 -2.172 1.00 90.75 66 LEU A C 1
ATOM 545 O O . LEU A 1 66 ? 14.845 -5.384 -3.133 1.00 90.75 66 L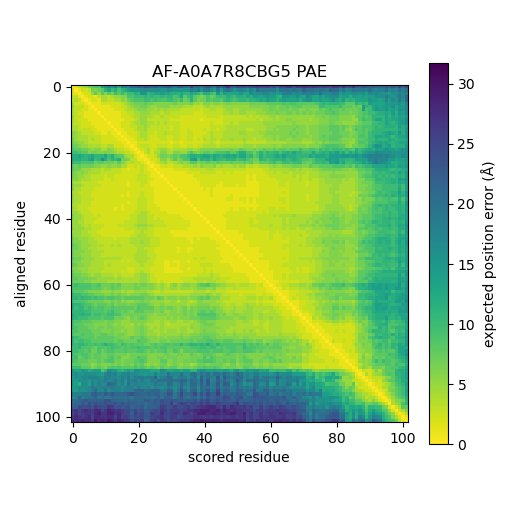EU A O 1
ATOM 549 N N . GLN A 1 67 ? 16.217 -3.807 -2.327 1.00 88.75 67 GLN A N 1
ATOM 550 C CA . GLN A 1 67 ? 16.679 -3.344 -3.643 1.00 88.75 67 GLN A CA 1
ATOM 551 C C . GLN A 1 67 ? 17.443 -4.399 -4.460 1.00 88.75 67 GLN A C 1
ATOM 553 O O . GLN A 1 67 ? 17.604 -4.224 -5.663 1.00 88.75 67 GLN A O 1
ATOM 558 N N . GLU A 1 68 ? 17.942 -5.461 -3.822 1.00 89.44 68 GLU A N 1
ATOM 559 C CA . GLU A 1 68 ? 18.643 -6.561 -4.500 1.00 89.44 68 GLU A CA 1
ATOM 560 C C . GLU A 1 68 ? 17.673 -7.647 -4.988 1.00 89.44 68 GLU A C 1
ATOM 562 O O . GLU A 1 68 ? 18.083 -8.562 -5.701 1.00 89.44 68 GLU A O 1
ATOM 567 N N . SER A 1 69 ? 16.395 -7.571 -4.597 1.00 88.19 69 SER A N 1
ATOM 568 C CA . SER A 1 69 ? 15.373 -8.509 -5.057 1.00 88.19 69 SER A CA 1
ATOM 569 C C . SER A 1 69 ? 15.025 -8.289 -6.529 1.00 88.19 69 SER A C 1
ATOM 571 O O . SER A 1 69 ? 15.083 -7.173 -7.050 1.00 88.19 69 SER A O 1
ATOM 573 N N . GLU A 1 70 ? 14.659 -9.374 -7.210 1.00 88.56 70 GLU A N 1
ATOM 574 C CA . GLU A 1 70 ? 14.159 -9.302 -8.577 1.00 88.56 70 GLU A CA 1
ATOM 575 C C . GLU A 1 70 ? 12.834 -8.532 -8.601 1.00 88.56 70 GLU A C 1
ATOM 577 O O . GLU A 1 70 ? 11.881 -8.865 -7.894 1.00 88.56 70 GLU A O 1
ATOM 582 N N . THR A 1 71 ? 12.775 -7.480 -9.414 1.00 87.81 71 THR A N 1
ATOM 583 C CA . THR A 1 71 ? 11.561 -6.685 -9.580 1.00 87.81 71 THR A CA 1
ATOM 584 C C . THR A 1 71 ? 10.590 -7.392 -10.523 1.00 87.81 71 THR A C 1
ATOM 586 O O . THR A 1 71 ? 11.018 -7.834 -11.590 1.00 87.81 71 THR A O 1
ATOM 589 N N . PRO A 1 72 ? 9.279 -7.412 -10.226 1.00 88.06 72 PRO A N 1
ATOM 590 C CA . PRO A 1 72 ? 8.287 -8.072 -11.079 1.00 88.06 72 PRO A CA 1
ATOM 591 C C . PRO A 1 72 ? 8.108 -7.381 -12.439 1.00 88.06 72 PRO A C 1
ATOM 593 O O . PRO A 1 72 ? 7.556 -7.969 -13.365 1.00 88.06 72 PRO A O 1
ATOM 596 N N . PHE A 1 73 ? 8.556 -6.130 -12.563 1.00 91.44 73 PHE A N 1
ATOM 597 C CA . PHE A 1 73 ? 8.450 -5.343 -13.779 1.00 91.44 73 PHE A CA 1
ATOM 598 C C . PHE A 1 73 ? 9.685 -4.461 -13.961 1.00 91.44 73 PHE A C 1
ATOM 600 O O . PHE A 1 73 ? 9.996 -3.625 -13.111 1.00 91.44 73 PHE A O 1
ATOM 607 N N . VAL A 1 74 ? 10.356 -4.633 -15.099 1.00 90.62 74 VAL A N 1
ATOM 608 C CA . VAL A 1 74 ? 11.430 -3.756 -15.571 1.00 90.62 74 VAL A CA 1
ATOM 609 C C . VAL A 1 74 ? 10.893 -2.995 -16.787 1.00 90.62 74 VAL A C 1
ATOM 611 O O . VAL A 1 74 ? 10.535 -3.646 -17.771 1.00 90.62 74 VAL A O 1
ATOM 614 N N . PRO A 1 75 ? 10.816 -1.650 -16.752 1.00 90.38 75 PRO A N 1
ATOM 615 C CA . PRO A 1 75 ? 10.391 -0.858 -17.903 1.00 90.38 75 PRO A CA 1
ATOM 616 C C . PRO A 1 75 ? 11.232 -1.164 -19.147 1.00 90.38 75 PRO A C 1
ATOM 618 O O . PRO A 1 75 ? 12.456 -1.267 -19.056 1.00 90.38 75 PRO A O 1
ATOM 621 N N . GLN A 1 76 ? 10.586 -1.258 -20.310 1.00 91.44 76 GLN A N 1
ATOM 622 C CA . GLN A 1 76 ? 11.243 -1.538 -21.592 1.00 91.44 76 GLN A CA 1
ATOM 623 C C . GLN A 1 76 ? 11.036 -0.375 -22.573 1.00 91.44 76 GLN A C 1
ATOM 625 O O . GLN A 1 76 ? 10.226 -0.497 -23.488 1.00 91.44 76 GLN A O 1
ATOM 630 N N . PRO A 1 77 ? 11.712 0.772 -22.371 1.00 91.75 77 PRO A N 1
ATOM 631 C CA . PRO A 1 77 ? 11.656 1.866 -23.330 1.00 91.75 77 PRO A CA 1
ATOM 632 C C . PRO A 1 77 ? 12.377 1.498 -24.635 1.00 91.75 77 PRO A C 1
ATOM 634 O O . PRO A 1 77 ? 13.470 0.930 -24.604 1.00 91.75 77 PRO A O 1
ATOM 637 N N . ASP A 1 78 ? 11.814 1.895 -25.774 1.00 89.38 78 ASP A N 1
ATOM 638 C CA . ASP A 1 78 ? 12.396 1.665 -27.102 1.00 89.38 78 ASP A CA 1
ATOM 639 C C . ASP A 1 78 ? 13.724 2.423 -27.298 1.00 89.38 78 ASP A C 1
ATOM 641 O O . ASP A 1 78 ? 14.625 1.963 -28.001 1.00 89.38 78 ASP A O 1
ATOM 645 N N . ASN A 1 79 ? 13.844 3.627 -26.720 1.00 92.25 79 ASN A N 1
ATOM 646 C CA . ASN A 1 79 ? 15.044 4.471 -26.765 1.00 92.25 79 ASN A CA 1
ATOM 647 C C . ASN A 1 79 ? 15.065 5.512 -25.627 1.00 92.25 79 ASN A C 1
ATOM 649 O O . ASN A 1 79 ? 14.117 5.633 -24.856 1.00 92.25 79 ASN A O 1
ATOM 653 N N . GLU A 1 80 ? 16.138 6.305 -25.540 1.00 90.69 80 GLU A N 1
ATOM 654 C CA . GLU A 1 80 ? 16.347 7.323 -24.491 1.00 90.69 80 GLU A CA 1
ATOM 655 C C . GLU A 1 80 ? 15.302 8.456 -24.456 1.00 90.69 80 GLU A C 1
ATOM 657 O O . GLU A 1 80 ? 15.191 9.170 -23.460 1.00 90.69 80 GLU A O 1
ATOM 662 N N . HIS A 1 81 ? 14.535 8.635 -25.532 1.00 88.56 81 HIS A N 1
ATOM 663 C CA . HIS A 1 81 ? 13.443 9.605 -25.630 1.00 88.56 81 HIS A CA 1
ATOM 664 C C . HIS A 1 81 ? 12.061 8.944 -25.568 1.00 88.56 81 HIS A C 1
ATOM 666 O O . HIS A 1 81 ? 11.037 9.620 -25.750 1.00 88.56 81 HIS A O 1
ATOM 672 N N . ASP A 1 82 ? 12.012 7.631 -25.334 1.00 84.88 82 ASP A N 1
ATOM 673 C CA . ASP A 1 82 ? 10.754 6.936 -25.163 1.00 84.88 82 ASP A CA 1
ATOM 674 C C . ASP A 1 82 ? 10.048 7.446 -23.904 1.00 84.88 82 ASP A C 1
ATOM 676 O O . ASP A 1 82 ? 10.584 7.522 -22.800 1.00 84.88 82 ASP A O 1
ATOM 680 N N . THR A 1 83 ? 8.810 7.859 -24.124 1.00 87.00 83 THR A N 1
ATOM 681 C CA . THR A 1 83 ? 7.923 8.467 -23.140 1.00 87.00 83 THR A CA 1
ATOM 682 C C . THR A 1 83 ? 6.600 7.705 -23.067 1.00 87.00 83 THR A C 1
ATOM 684 O O . THR A 1 83 ? 5.608 8.258 -22.603 1.00 87.00 83 THR A O 1
ATOM 687 N N . GLY A 1 84 ? 6.569 6.435 -23.491 1.00 82.62 84 GLY A N 1
ATOM 688 C CA . GLY A 1 84 ? 5.376 5.584 -23.487 1.00 82.62 84 GLY A CA 1
ATOM 689 C C . GLY A 1 84 ? 4.716 5.446 -22.110 1.00 82.62 84 GLY A C 1
ATOM 690 O O . GLY A 1 84 ? 3.488 5.423 -22.019 1.00 82.62 84 GLY A O 1
ATOM 691 N N . TYR A 1 85 ? 5.508 5.480 -21.033 1.00 86.75 85 TYR A N 1
ATOM 692 C CA . TYR A 1 85 ? 5.019 5.482 -19.647 1.00 86.75 85 TYR A CA 1
ATOM 693 C C . TYR A 1 85 ? 4.551 6.862 -19.133 1.00 86.75 85 TYR A C 1
ATOM 695 O O . TYR A 1 85 ? 4.145 6.977 -17.979 1.00 86.75 85 TYR A O 1
ATOM 703 N N . PHE A 1 86 ? 4.593 7.923 -19.951 1.00 86.69 86 PHE A N 1
ATOM 704 C CA . PHE A 1 86 ? 4.196 9.283 -19.569 1.00 86.69 86 PHE A CA 1
ATOM 705 C C . PHE A 1 86 ? 2.856 9.674 -20.221 1.00 86.69 86 PHE A C 1
ATOM 707 O O . PHE A 1 86 ? 2.793 10.046 -21.396 1.00 86.69 86 PHE A O 1
ATOM 714 N N . GLU A 1 87 ? 1.773 9.672 -19.436 1.00 77.56 87 GLU A N 1
ATOM 715 C CA . GLU A 1 87 ? 0.402 9.923 -19.921 1.00 77.56 87 GLU A CA 1
ATOM 716 C C . GLU A 1 87 ? 0.216 11.271 -20.636 1.00 77.56 87 GLU A C 1
ATOM 718 O O . GLU A 1 87 ? -0.476 11.340 -21.651 1.00 77.56 87 GLU A O 1
ATOM 723 N N . SER A 1 88 ? 0.846 12.351 -20.159 1.00 73.12 88 SER A N 1
ATOM 724 C CA . SER A 1 88 ? 0.663 13.700 -20.722 1.00 73.12 88 SER A CA 1
ATOM 725 C C . SER A 1 88 ? 0.952 13.768 -22.227 1.00 73.12 88 SER A C 1
ATOM 727 O O . SER A 1 88 ? 0.247 14.463 -22.960 1.00 73.12 88 SER A O 1
ATOM 729 N N . ARG A 1 89 ? 1.956 13.023 -22.711 1.00 67.81 89 ARG A N 1
ATOM 730 C CA . ARG A 1 89 ? 2.254 12.916 -24.146 1.00 67.81 89 ARG A CA 1
ATOM 731 C C . ARG A 1 89 ? 1.194 12.085 -24.865 1.00 67.81 89 ARG A C 1
ATOM 733 O O . ARG A 1 89 ? 0.719 12.507 -25.918 1.00 67.81 89 ARG A O 1
ATOM 740 N N . ASN A 1 90 ? 0.827 10.936 -24.298 1.00 67.44 90 ASN A N 1
ATOM 741 C CA . ASN A 1 90 ? -0.172 10.032 -24.867 1.00 67.44 90 ASN A CA 1
ATOM 742 C C . ASN A 1 90 ? -1.498 10.770 -25.113 1.00 67.44 90 ASN A C 1
ATOM 744 O O . ASN A 1 90 ? -2.046 10.709 -26.211 1.00 67.44 90 ASN A O 1
ATOM 748 N N . HIS A 1 91 ? -1.948 11.581 -24.151 1.00 71.81 91 HIS A N 1
ATOM 749 C CA . HIS A 1 91 ? -3.143 12.414 -24.299 1.00 71.81 91 HIS A CA 1
ATOM 750 C C . HIS A 1 91 ? -3.005 13.497 -25.379 1.00 71.81 91 HIS A C 1
ATOM 752 O O . HIS A 1 91 ? -3.913 13.645 -26.197 1.00 71.81 91 HIS A O 1
ATOM 758 N N . LEU A 1 92 ? -1.884 14.232 -25.416 1.00 74.12 92 LEU A N 1
ATOM 759 C CA . LEU A 1 92 ? -1.634 15.278 -26.422 1.00 74.12 92 LEU A CA 1
ATOM 760 C C . LEU A 1 92 ? -1.549 14.726 -27.851 1.00 74.12 92 LEU A C 1
ATOM 762 O O . LEU A 1 92 ? -1.853 15.438 -28.804 1.00 74.12 92 LEU A O 1
ATOM 766 N N . GLN A 1 93 ? -1.121 13.473 -27.999 1.00 72.25 93 GLN A N 1
ATOM 767 C CA . GLN A 1 93 ? -0.953 12.805 -29.290 1.00 72.25 93 GLN A CA 1
ATOM 768 C C . GLN A 1 93 ? -2.112 11.858 -29.635 1.00 72.25 93 GLN A C 1
ATOM 770 O O . GLN A 1 93 ? -2.054 11.186 -30.661 1.00 72.25 93 GLN A O 1
ATOM 775 N N . HIS A 1 94 ? -3.161 11.807 -28.804 1.00 71.94 94 HIS A N 1
ATOM 776 C CA . HIS A 1 94 ? -4.284 10.869 -28.929 1.00 71.94 94 HIS A CA 1
ATOM 777 C C . HIS A 1 94 ? -3.856 9.391 -29.029 1.00 71.94 94 HIS A C 1
ATOM 779 O O . HIS A 1 94 ? -4.529 8.579 -29.665 1.00 71.94 94 HIS A O 1
ATOM 785 N N . LEU A 1 95 ? -2.740 9.031 -28.396 1.00 67.00 95 LEU A N 1
ATOM 786 C CA . LEU A 1 95 ? -2.220 7.669 -28.357 1.00 67.00 95 LEU A CA 1
ATOM 787 C C . LEU A 1 95 ? -2.791 6.928 -27.141 1.00 67.00 95 LEU A C 1
ATOM 789 O O . LEU A 1 95 ? -2.779 7.444 -26.025 1.00 67.00 95 LEU A O 1
ATOM 793 N N . LYS A 1 96 ? -3.253 5.691 -27.341 1.00 62.62 96 LYS A N 1
ATOM 794 C CA . LYS A 1 96 ? -3.576 4.749 -26.259 1.00 62.62 96 LYS A CA 1
ATOM 795 C C . LYS A 1 96 ? -2.417 3.770 -26.091 1.00 62.62 96 LYS A C 1
ATOM 797 O O . LYS A 1 96 ? -2.415 2.720 -26.718 1.00 62.62 96 LYS A O 1
ATOM 802 N N . VAL A 1 97 ? -1.425 4.149 -25.289 1.00 64.44 97 VAL A N 1
ATOM 803 C CA . VAL A 1 97 ? -0.237 3.310 -25.022 1.00 64.44 97 VAL A CA 1
ATOM 804 C C . VAL A 1 97 ? -0.309 2.661 -23.635 1.00 64.44 97 VAL A C 1
ATOM 806 O O . VAL A 1 97 ? 0.256 1.599 -23.424 1.00 64.44 97 VAL A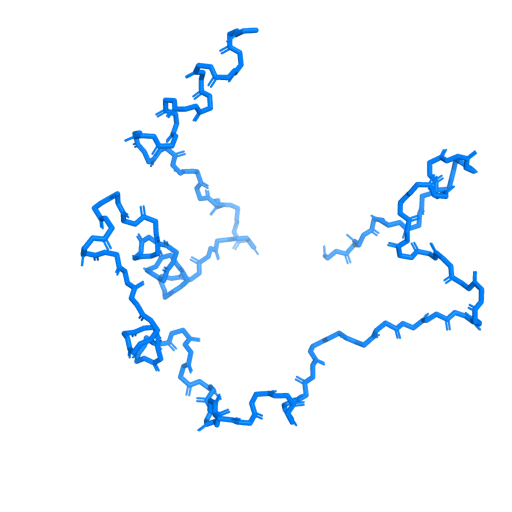 O 1
ATOM 809 N N . SER A 1 98 ? -1.050 3.259 -22.696 1.00 54.25 98 SER A N 1
ATOM 810 C CA . SER A 1 98 ? -1.095 2.858 -21.283 1.00 54.25 98 SER A CA 1
ATOM 811 C C . SER A 1 98 ? -2.408 2.180 -20.870 1.00 54.25 98 SER A C 1
ATOM 813 O O . SER A 1 98 ? -2.963 2.485 -19.817 1.00 54.25 98 SER A O 1
ATOM 815 N N . GLN A 1 99 ? -2.942 1.274 -21.692 1.00 47.44 99 GLN A N 1
ATOM 816 C CA . GLN A 1 99 ? -3.910 0.291 -21.195 1.00 47.44 99 GLN A CA 1
ATOM 817 C C . GLN A 1 99 ? -3.134 -1.008 -21.006 1.00 47.44 99 GLN A C 1
ATOM 819 O O . GLN A 1 99 ? -2.848 -1.708 -21.969 1.00 47.44 99 GLN A O 1
ATOM 824 N N . PHE A 1 100 ? -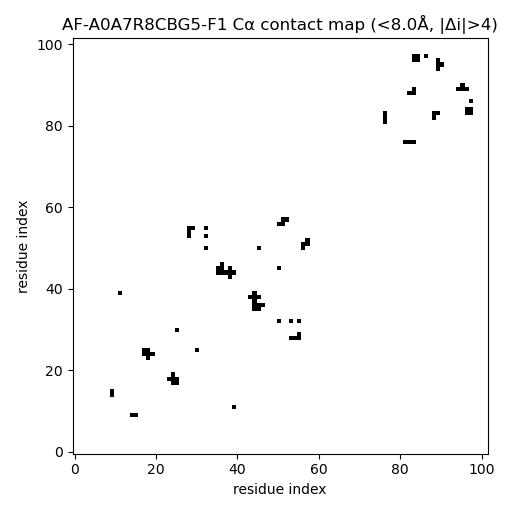2.684 -1.250 -19.776 1.00 46.75 100 PHE A N 1
ATOM 825 C CA . PHE A 1 100 ? -2.183 -2.563 -19.395 1.00 46.75 100 PHE A CA 1
ATOM 826 C C . PHE A 1 100 ? -3.364 -3.534 -19.484 1.00 46.75 100 PHE A C 1
ATOM 828 O O . PHE A 1 100 ? -4.335 -3.370 -18.748 1.00 46.75 100 PHE A O 1
ATOM 835 N N . ASP A 1 101 ? -3.285 -4.494 -20.401 1.00 42.09 101 ASP A N 1
ATOM 836 C CA . ASP A 1 101 ? -4.136 -5.679 -20.379 1.00 42.09 101 ASP A CA 1
ATOM 837 C C . ASP A 1 101 ? -3.532 -6.629 -19.330 1.00 42.09 101 ASP A C 1
ATOM 839 O O . ASP A 1 101 ? -2.440 -7.167 -19.540 1.00 42.09 101 ASP A O 1
ATOM 843 N N . ILE A 1 102 ? -4.190 -6.756 -18.175 1.00 38.97 102 ILE A N 1
ATOM 844 C CA . ILE A 1 102 ? -3.976 -7.866 -17.232 1.00 38.97 102 ILE A CA 1
ATOM 845 C C . ILE A 1 102 ? -5.029 -8.924 -17.540 1.00 38.97 102 ILE A C 1
ATOM 847 O O . ILE A 1 102 ? -6.207 -8.529 -17.694 1.00 38.97 102 ILE A O 1
#